Protein AF-A0A0N4XLS6-F1 (afdb_monomer)

Sequence (59 aa):
GCFSGLEILLRYQGQYGKTIKEFKTFTESNKDFLKDIDQLAQKVEAFSSKFDIPGNDEF

Radius of gyration: 15.44 Å; Cα contacts (8 Å, |Δi|>4): 18; chains: 1; bounding box: 40×26×31 Å

Secondary structure (DSSP, 8-state):
---HHHHHHHHTTTSS-SSHHHHHHHHHH-HHHHHHHHHHHHHHHHHHTTS--TT----

Solvent-accessible surface area (backbone atoms only — not comparable to full-atom values): 3740 Å² total; per-residue (Å²): 137,90,51,68,70,57,53,54,52,59,72,50,61,80,79,42,59,98,45,71,68,43,38,49,53,40,67,75,64,39,66,67,60,44,50,57,49,48,59,50,46,55,54,49,48,67,56,51,73,74,53,83,69,89,90,62,77,83,127

Structure (mmCIF, N/CA/C/O backbone):
data_AF-A0A0N4XLS6-F1
#
_entry.id   AF-A0A0N4XLS6-F1
#
loop_
_atom_site.group_PDB
_atom_site.id
_atom_site.type_symbol
_atom_site.label_atom_id
_atom_site.label_alt_id
_atom_site.label_comp_id
_atom_site.label_asym_id
_atom_site.label_entity_id
_atom_site.label_seq_id
_atom_site.pdbx_PDB_ins_code
_atom_site.Cartn_x
_atom_site.Cartn_y
_atom_site.Cartn_z
_atom_site.occupancy
_atom_site.B_iso_or_equiv
_atom_site.auth_seq_id
_atom_site.auth_comp_id
_atom_site.auth_asym_id
_atom_site.auth_atom_id
_atom_site.pdbx_PDB_model_num
ATOM 1 N N . GLY A 1 1 ? 6.424 8.497 -13.858 1.00 46.25 1 GLY A N 1
ATOM 2 C CA . GLY A 1 1 ? 5.101 8.211 -13.276 1.00 46.25 1 GLY A CA 1
ATOM 3 C C . GLY A 1 1 ? 5.291 7.546 -11.935 1.00 46.25 1 GLY A C 1
ATOM 4 O O . GLY A 1 1 ? 5.303 6.329 -11.885 1.00 46.25 1 GLY A O 1
ATOM 5 N N . CYS A 1 2 ? 5.516 8.335 -10.881 1.00 49.09 2 CYS A N 1
ATOM 6 C CA . CYS A 1 2 ? 5.947 7.845 -9.562 1.00 49.09 2 CYS A CA 1
ATOM 7 C C . CYS A 1 2 ? 4.821 7.812 -8.511 1.00 49.09 2 CYS A C 1
ATOM 9 O O . CYS A 1 2 ? 5.104 7.640 -7.332 1.00 49.09 2 CYS A O 1
ATOM 11 N N . PHE A 1 3 ? 3.558 8.001 -8.908 1.00 63.22 3 PHE A N 1
ATOM 12 C CA . PHE A 1 3 ? 2.456 8.241 -7.966 1.00 63.22 3 PHE A CA 1
ATOM 13 C C . PHE A 1 3 ? 1.506 7.053 -7.762 1.00 63.22 3 PHE A C 1
ATOM 15 O O . PHE A 1 3 ? 0.682 7.109 -6.856 1.00 63.22 3 PHE A O 1
ATOM 22 N N . SER A 1 4 ? 1.667 5.947 -8.497 1.00 80.75 4 SER A N 1
ATOM 23 C CA . SER A 1 4 ? 0.702 4.835 -8.503 1.00 80.75 4 SER A CA 1
ATOM 24 C C . SER A 1 4 ? 0.436 4.235 -7.116 1.00 80.75 4 SER A C 1
ATOM 26 O O . SER A 1 4 ? -0.698 3.903 -6.796 1.00 80.75 4 SER A O 1
ATOM 28 N N . GLY A 1 5 ? 1.463 4.126 -6.263 1.00 85.12 5 GLY A N 1
ATOM 29 C CA . GLY A 1 5 ? 1.292 3.625 -4.892 1.00 85.12 5 GLY A CA 1
ATOM 30 C C . GLY A 1 5 ? 0.535 4.598 -3.983 1.00 85.12 5 GLY A C 1
ATOM 31 O O . GLY A 1 5 ? -0.287 4.176 -3.171 1.00 85.12 5 GLY A O 1
ATOM 32 N N . LEU A 1 6 ? 0.765 5.904 -4.152 1.00 88.62 6 LEU A N 1
ATOM 33 C CA . LEU A 1 6 ? 0.049 6.940 -3.409 1.00 88.62 6 LEU A CA 1
ATOM 34 C C . LEU A 1 6 ? -1.414 7.018 -3.860 1.00 88.62 6 LEU A C 1
ATOM 36 O O . LEU A 1 6 ? -2.300 7.148 -3.026 1.00 88.62 6 LEU A O 1
ATOM 40 N N . GLU A 1 7 ? -1.677 6.899 -5.162 1.00 90.56 7 GLU A N 1
ATOM 41 C CA . GLU A 1 7 ? -3.036 6.874 -5.711 1.00 90.56 7 GLU A CA 1
ATOM 42 C C . GLU A 1 7 ? -3.843 5.682 -5.187 1.00 90.56 7 GLU A C 1
ATOM 44 O O . GLU A 1 7 ? -4.995 5.856 -4.784 1.00 90.56 7 GLU A O 1
ATOM 49 N N . ILE A 1 8 ? -3.230 4.492 -5.112 1.00 91.06 8 ILE A N 1
ATOM 50 C CA . ILE A 1 8 ? -3.852 3.323 -4.478 1.00 91.06 8 ILE A CA 1
ATOM 51 C C . ILE A 1 8 ? -4.164 3.645 -3.015 1.00 91.06 8 ILE A C 1
ATOM 53 O O . ILE A 1 8 ? -5.305 3.501 -2.596 1.00 91.06 8 ILE A O 1
ATOM 57 N N . LEU A 1 9 ? -3.203 4.157 -2.244 1.00 89.38 9 LEU A N 1
ATOM 58 C CA . LEU A 1 9 ? -3.438 4.495 -0.838 1.00 89.38 9 LEU A CA 1
ATOM 59 C C . LEU A 1 9 ? -4.578 5.517 -0.655 1.00 89.38 9 LEU A C 1
ATOM 61 O O . LEU A 1 9 ? -5.445 5.325 0.197 1.00 89.38 9 LEU A O 1
ATOM 65 N N . LEU A 1 10 ? -4.612 6.567 -1.480 1.00 91.00 10 LEU A N 1
ATOM 66 C CA . LEU A 1 10 ? -5.647 7.604 -1.449 1.00 91.00 10 LEU A CA 1
ATOM 67 C C . LEU A 1 10 ? -7.042 7.051 -1.777 1.00 91.00 10 LEU A C 1
ATOM 69 O O . LEU A 1 10 ? -8.023 7.492 -1.183 1.00 91.00 10 LEU A O 1
ATOM 73 N N . ARG A 1 11 ? -7.146 6.054 -2.664 1.00 92.06 11 ARG A N 1
ATOM 74 C CA . ARG A 1 11 ? -8.416 5.388 -3.004 1.00 92.06 11 ARG A CA 1
ATOM 75 C C . ARG A 1 11 ? -9.053 4.675 -1.811 1.00 92.06 11 ARG A C 1
ATOM 77 O O . ARG A 1 11 ? -10.278 4.633 -1.703 1.00 92.06 11 ARG A O 1
ATOM 84 N N . TYR A 1 12 ? -8.232 4.119 -0.924 1.00 91.94 12 TYR A N 1
ATOM 85 C CA . TYR A 1 12 ? -8.691 3.427 0.282 1.00 91.94 12 TYR A CA 1
ATOM 86 C C . TYR A 1 12 ? -8.626 4.306 1.539 1.00 91.94 12 TYR A C 1
ATOM 88 O O . TYR A 1 12 ? -8.905 3.837 2.646 1.00 91.94 12 TYR A O 1
ATOM 96 N N . GLN A 1 13 ? -8.295 5.590 1.387 1.00 86.81 13 GLN A N 1
ATOM 97 C CA . GLN A 1 13 ? -8.270 6.537 2.490 1.00 86.81 13 GLN A CA 1
ATOM 98 C C . GLN A 1 13 ? -9.649 6.598 3.163 1.00 86.81 13 GLN A C 1
ATOM 100 O O . GLN A 1 13 ? -10.673 6.786 2.511 1.00 86.81 13 GLN A O 1
ATOM 105 N N . GLY A 1 14 ? -9.674 6.437 4.486 1.00 86.81 14 GLY A N 1
ATOM 106 C CA . GLY A 1 14 ? -10.911 6.407 5.270 1.00 86.81 14 GLY A CA 1
ATOM 107 C C . GLY A 1 14 ? -11.526 5.015 5.452 1.00 86.81 14 GLY A C 1
ATOM 108 O O . GLY A 1 14 ? -12.467 4.887 6.228 1.00 86.81 14 GLY A O 1
ATOM 109 N N . GLN A 1 15 ? -10.982 3.971 4.814 1.00 89.38 15 GLN A N 1
ATOM 110 C CA . GLN A 1 15 ? -11.348 2.572 5.098 1.00 89.38 15 GLN A CA 1
ATOM 111 C C . GLN A 1 15 ? -10.551 1.961 6.262 1.00 89.38 15 GLN A C 1
ATOM 113 O O . GLN A 1 15 ? -10.848 0.858 6.715 1.00 89.38 15 GLN A O 1
ATOM 118 N N . TYR A 1 16 ? -9.540 2.677 6.749 1.00 88.62 16 TYR A N 1
ATOM 119 C CA . TYR A 1 16 ? -8.722 2.311 7.897 1.00 88.62 16 TYR A CA 1
ATOM 120 C C . TYR A 1 16 ? -8.753 3.427 8.947 1.00 88.62 16 TYR A C 1
ATOM 122 O O . TYR A 1 16 ? -8.993 4.595 8.630 1.00 88.62 16 TYR A O 1
ATOM 130 N N . GLY A 1 17 ? -8.540 3.059 10.211 1.00 85.38 17 GLY A N 1
ATOM 131 C CA . GLY A 1 17 ? -8.546 4.003 11.327 1.00 85.38 17 GLY A CA 1
ATOM 132 C C . GLY A 1 17 ? -7.312 4.908 11.378 1.00 85.38 17 GLY A C 1
ATOM 133 O O . GLY A 1 17 ? -6.414 4.840 10.543 1.00 85.38 17 GLY A O 1
ATOM 134 N N . LYS A 1 18 ? -7.258 5.797 12.374 1.00 88.88 18 LYS A N 1
ATOM 135 C CA . LYS A 1 18 ? -6.211 6.835 12.463 1.00 88.88 18 LYS A CA 1
ATOM 136 C C . LYS A 1 1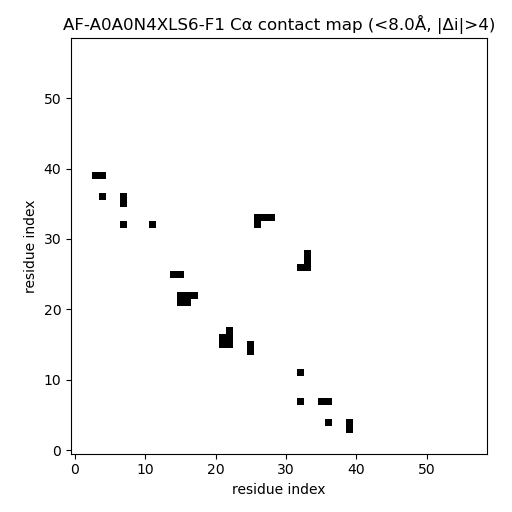8 ? -4.864 6.300 12.948 1.00 88.88 18 LYS A C 1
ATOM 138 O O . LYS A 1 18 ? -3.867 7.016 12.876 1.00 88.88 18 LYS A O 1
ATOM 143 N N . THR A 1 19 ? -4.826 5.085 13.492 1.00 93.44 19 THR A N 1
ATOM 144 C CA . THR A 1 19 ? -3.601 4.516 14.055 1.00 93.44 19 THR A CA 1
ATOM 145 C C . THR A 1 19 ? -2.852 3.650 13.045 1.00 93.44 19 THR A C 1
ATOM 147 O O . THR A 1 19 ? -3.441 2.981 12.198 1.00 93.44 19 THR A O 1
ATOM 150 N N . ILE A 1 20 ? -1.526 3.585 13.197 1.00 89.75 20 ILE A N 1
ATOM 151 C CA . ILE A 1 20 ? -0.665 2.703 12.391 1.00 89.75 20 ILE A CA 1
ATOM 152 C C . ILE A 1 20 ? -1.072 1.230 12.553 1.00 89.75 20 ILE A C 1
ATOM 154 O O . ILE A 1 20 ? -0.963 0.459 11.608 1.00 89.75 20 ILE A O 1
ATOM 158 N N . LYS A 1 21 ? -1.570 0.833 13.734 1.00 93.12 21 LYS A N 1
ATOM 159 C CA . LYS A 1 21 ? -2.050 -0.535 13.978 1.00 93.12 21 LYS A CA 1
ATOM 160 C C . LYS A 1 21 ? -3.247 -0.871 13.093 1.00 93.12 21 LYS A C 1
ATOM 162 O O . LYS A 1 21 ? -3.236 -1.904 12.441 1.00 93.12 21 LYS A O 1
ATOM 167 N N . GLU A 1 22 ? -4.242 0.010 13.044 1.00 91.31 22 GLU A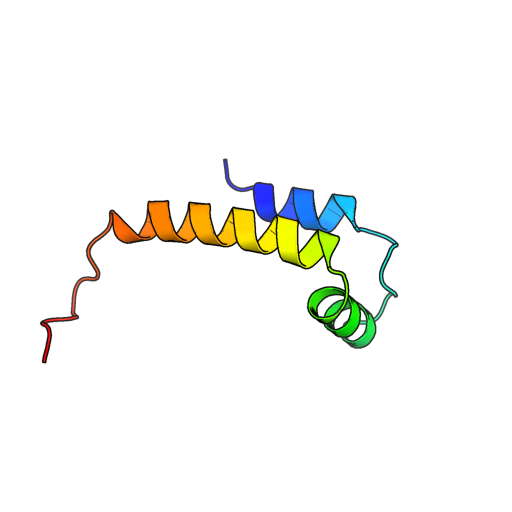 N 1
ATOM 168 C CA . GLU A 1 22 ? -5.425 -0.174 12.197 1.00 91.31 22 GLU A CA 1
ATOM 169 C C . GLU A 1 22 ? -5.066 -0.144 10.713 1.00 91.31 22 GLU A C 1
ATOM 171 O O . GLU A 1 22 ? -5.578 -0.954 9.944 1.00 91.31 22 GLU A O 1
ATOM 176 N N . PHE A 1 23 ? -4.148 0.745 10.323 1.00 92.38 23 PHE A N 1
ATOM 177 C CA . PHE A 1 23 ? -3.617 0.770 8.966 1.00 92.38 23 PHE A CA 1
ATOM 178 C C . PHE A 1 23 ? -2.930 -0.551 8.605 1.00 92.38 23 PHE A C 1
ATOM 180 O O . PHE A 1 23 ? -3.231 -1.126 7.564 1.00 92.38 23 PHE A O 1
ATOM 187 N N . LYS A 1 24 ? -2.073 -1.083 9.484 1.00 92.62 24 LYS A N 1
ATOM 188 C CA . LYS A 1 24 ? -1.404 -2.368 9.264 1.00 92.62 24 LYS A CA 1
ATOM 189 C C . LYS A 1 24 ? -2.425 -3.496 9.079 1.00 92.62 24 LYS A C 1
ATOM 191 O O . LYS A 1 24 ? -2.401 -4.167 8.050 1.00 92.62 24 LYS A O 1
ATOM 196 N N . THR A 1 25 ? -3.387 -3.615 9.996 1.00 94.12 25 THR A N 1
ATOM 197 C CA . THR A 1 25 ? -4.475 -4.598 9.891 1.00 94.12 25 THR A CA 1
ATOM 198 C C . THR A 1 25 ? -5.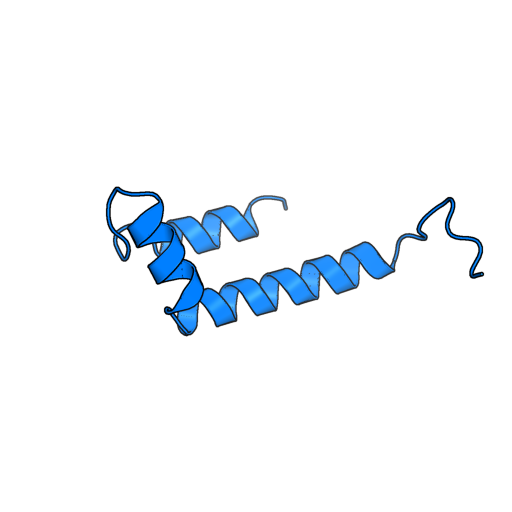235 -4.471 8.570 1.00 94.12 25 THR A C 1
ATOM 200 O O . THR A 1 25 ? -5.534 -5.479 7.931 1.00 94.12 25 THR A O 1
ATOM 203 N N . PHE A 1 26 ? -5.527 -3.242 8.132 1.00 93.50 26 PHE A N 1
ATOM 204 C CA . PHE A 1 26 ? -6.158 -2.979 6.841 1.00 93.50 26 PHE A CA 1
ATOM 205 C C . PHE A 1 26 ? -5.303 -3.496 5.678 1.00 93.50 26 PHE A C 1
ATOM 207 O O . PHE A 1 26 ? -5.819 -4.238 4.841 1.00 93.50 26 PHE A O 1
ATOM 214 N N . THR A 1 27 ? -4.006 -3.170 5.654 1.00 92.38 27 THR A N 1
ATOM 215 C CA . THR A 1 27 ? -3.097 -3.618 4.587 1.00 92.38 27 THR A CA 1
ATOM 216 C C . THR A 1 27 ? -2.930 -5.136 4.538 1.00 92.38 27 THR A C 1
ATOM 218 O O . THR A 1 27 ? -2.652 -5.671 3.473 1.00 92.38 27 THR A O 1
ATOM 221 N N . GLU A 1 28 ? -3.142 -5.837 5.655 1.00 93.06 28 GLU A N 1
ATOM 222 C CA . GLU A 1 28 ? -3.052 -7.301 5.747 1.00 93.06 28 GLU A CA 1
ATOM 223 C C . GLU A 1 28 ? -4.378 -8.011 5.417 1.00 93.06 28 GLU A C 1
ATOM 225 O O . GLU A 1 28 ? -4.375 -9.190 5.068 1.00 93.06 28 GLU A O 1
ATOM 230 N N . SER A 1 29 ? -5.519 -7.319 5.523 1.00 92.12 29 SER A N 1
ATOM 231 C CA . SER A 1 29 ? -6.847 -7.959 5.484 1.00 92.12 29 SER A CA 1
ATOM 232 C C . SER A 1 29 ? -7.718 -7.541 4.298 1.00 92.12 29 SER A C 1
ATOM 234 O O . SER A 1 29 ? -8.624 -8.284 3.910 1.00 92.12 29 SER A O 1
ATOM 236 N N . ASN A 1 30 ? -7.501 -6.355 3.721 1.00 94.31 30 ASN A N 1
ATOM 237 C CA . ASN A 1 30 ? -8.333 -5.856 2.631 1.00 94.31 30 ASN A CA 1
ATOM 238 C C . ASN A 1 30 ? -7.911 -6.487 1.292 1.00 94.31 30 ASN A C 1
ATOM 240 O O . ASN A 1 30 ? -6.862 -6.170 0.737 1.00 94.31 30 ASN A O 1
ATOM 244 N N . LYS A 1 31 ? -8.750 -7.392 0.772 1.00 94.00 31 LYS A N 1
ATOM 245 C CA . LYS A 1 31 ? -8.462 -8.171 -0.443 1.00 94.00 31 LYS A CA 1
ATOM 246 C C . LYS A 1 31 ? -8.345 -7.312 -1.703 1.00 94.00 31 LYS A C 1
ATOM 248 O O . LYS A 1 31 ? -7.519 -7.620 -2.556 1.00 94.00 31 LYS A O 1
ATOM 253 N N . ASP A 1 32 ? -9.150 -6.259 -1.824 1.00 93.44 32 ASP A N 1
ATOM 254 C CA . ASP A 1 32 ? -9.102 -5.348 -2.971 1.00 93.44 32 ASP A CA 1
ATOM 255 C C . ASP A 1 32 ? -7.824 -4.502 -2.950 1.00 93.44 32 ASP A C 1
ATOM 257 O O . ASP A 1 32 ? -7.127 -4.414 -3.959 1.00 93.44 32 ASP A O 1
ATOM 261 N N . PHE A 1 33 ? -7.446 -3.983 -1.779 1.00 93.56 33 PHE A N 1
ATOM 262 C CA . PHE A 1 33 ? -6.178 -3.280 -1.586 1.00 93.56 33 PHE A CA 1
ATOM 263 C C . PHE A 1 33 ? -4.977 -4.179 -1.899 1.00 93.56 33 PHE A C 1
ATOM 265 O O . PHE A 1 33 ? -4.086 -3.776 -2.645 1.00 93.56 33 PHE A O 1
ATOM 272 N N . LEU A 1 34 ? -4.967 -5.408 -1.372 1.00 93.56 34 LEU A N 1
ATOM 273 C CA . LEU A 1 34 ? -3.909 -6.384 -1.638 1.00 93.56 34 LEU A CA 1
ATOM 274 C C . LEU A 1 34 ? -3.792 -6.702 -3.130 1.00 93.56 34 LEU A C 1
ATOM 276 O O . LEU A 1 34 ? -2.683 -6.791 -3.645 1.00 93.56 34 LEU A O 1
ATOM 280 N N . LYS A 1 35 ? -4.919 -6.817 -3.837 1.00 94.56 35 LYS A N 1
ATOM 281 C CA . LYS A 1 35 ? -4.932 -7.030 -5.286 1.00 94.56 35 LYS A CA 1
ATOM 282 C C . LYS A 1 35 ? -4.343 -5.840 -6.049 1.00 94.56 35 LYS A C 1
ATOM 284 O O . LYS A 1 35 ? -3.514 -6.047 -6.928 1.00 94.56 35 LYS A O 1
ATOM 289 N N . ASP A 1 36 ? -4.752 -4.611 -5.727 1.00 93.00 36 ASP A N 1
ATOM 290 C CA . ASP A 1 36 ? -4.211 -3.398 -6.364 1.00 93.00 36 ASP A CA 1
ATOM 291 C C . ASP A 1 36 ? -2.692 -3.264 -6.115 1.00 93.00 36 ASP A C 1
ATOM 293 O O . ASP A 1 36 ? -1.934 -2.915 -7.025 1.00 93.00 36 ASP A O 1
ATOM 297 N N . ILE A 1 37 ? -2.230 -3.580 -4.898 1.00 92.75 37 ILE A N 1
ATOM 298 C CA . ILE A 1 37 ? -0.806 -3.556 -4.538 1.00 92.75 37 ILE A CA 1
ATOM 299 C C . ILE A 1 37 ? -0.012 -4.668 -5.223 1.00 92.75 37 ILE A C 1
ATOM 301 O O . ILE A 1 37 ? 1.087 -4.392 -5.698 1.00 92.75 37 ILE A O 1
ATOM 305 N N . ASP A 1 38 ? -0.553 -5.879 -5.347 1.00 93.81 38 ASP A N 1
ATOM 306 C CA . ASP A 1 38 ? 0.086 -6.980 -6.081 1.00 93.81 38 ASP A CA 1
ATOM 307 C C . ASP A 1 38 ? 0.303 -6.614 -7.558 1.00 93.81 38 ASP A C 1
ATOM 309 O O . ASP A 1 38 ? 1.404 -6.746 -8.093 1.00 93.81 38 ASP A O 1
ATOM 313 N N . GLN A 1 39 ? -0.699 -6.006 -8.200 1.00 93.44 39 GLN A N 1
ATOM 314 C CA . GLN A 1 39 ? -0.555 -5.522 -9.576 1.00 93.44 39 GLN A CA 1
ATOM 315 C C . GLN A 1 39 ? 0.509 -4.426 -9.714 1.00 93.44 39 GLN A C 1
ATOM 317 O O . GLN A 1 39 ? 1.157 -4.314 -10.760 1.00 93.44 39 GLN A O 1
ATOM 322 N N . LEU A 1 40 ? 0.675 -3.578 -8.695 1.00 93.25 40 LEU A N 1
ATOM 323 C CA . LEU A 1 40 ? 1.754 -2.596 -8.669 1.00 93.25 40 LEU A CA 1
ATOM 324 C C . LEU A 1 40 ? 3.114 -3.279 -8.475 1.00 93.25 40 LEU A C 1
ATOM 326 O O . LEU A 1 40 ? 4.051 -2.934 -9.194 1.00 93.25 40 LEU A O 1
ATOM 330 N N 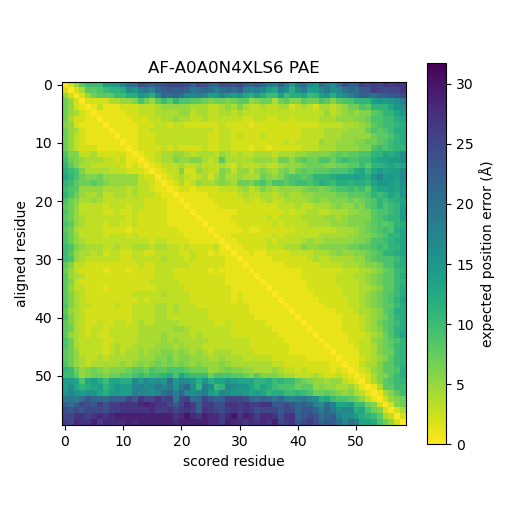. ALA A 1 41 ? 3.209 -4.251 -7.564 1.00 92.31 41 ALA A N 1
ATOM 331 C CA . ALA A 1 41 ? 4.422 -5.020 -7.302 1.00 92.31 41 ALA A CA 1
ATOM 332 C C . ALA A 1 41 ? 4.922 -5.705 -8.577 1.00 92.31 41 ALA A C 1
ATOM 334 O O . ALA A 1 41 ? 6.050 -5.449 -8.983 1.00 92.31 41 ALA A O 1
ATOM 335 N N . GLN A 1 42 ? 4.052 -6.408 -9.306 1.00 93.81 42 GLN A N 1
ATOM 336 C CA . GLN A 1 42 ? 4.404 -7.063 -10.571 1.00 93.81 42 GLN A CA 1
ATOM 337 C C . GLN A 1 42 ? 4.988 -6.093 -11.608 1.00 93.81 42 GLN A C 1
ATOM 339 O O . GLN A 1 42 ? 5.933 -6.423 -12.325 1.00 93.81 42 GLN A O 1
ATOM 344 N N . LYS A 1 43 ? 4.445 -4.870 -11.703 1.00 92.25 43 LYS A N 1
ATOM 345 C CA . LYS A 1 43 ? 4.974 -3.837 -12.612 1.00 92.25 43 LYS A CA 1
ATOM 346 C C . LYS A 1 43 ? 6.345 -3.342 -12.170 1.00 92.25 43 LYS A C 1
ATOM 348 O O . LYS A 1 43 ? 7.192 -3.084 -13.024 1.00 92.25 43 LYS A O 1
ATOM 353 N N . VAL A 1 44 ? 6.544 -3.177 -10.863 1.00 91.12 44 VAL A N 1
ATOM 354 C CA . VAL A 1 44 ? 7.828 -2.767 -10.288 1.00 91.12 44 VAL A CA 1
ATOM 355 C C . VAL A 1 44 ? 8.860 -3.871 -10.478 1.00 91.12 44 VAL A C 1
ATOM 357 O O . VAL A 1 44 ? 9.949 -3.575 -10.946 1.00 91.12 44 VAL A O 1
ATOM 360 N N . GLU A 1 45 ? 8.521 -5.128 -10.211 1.00 90.50 45 GLU A N 1
ATOM 361 C CA . GLU A 1 45 ? 9.394 -6.281 -10.444 1.00 90.50 45 GLU A CA 1
ATOM 362 C C . GLU A 1 45 ? 9.774 -6.392 -11.921 1.00 90.50 45 GLU A C 1
ATOM 364 O O . GLU A 1 45 ? 10.955 -6.373 -12.247 1.00 90.50 45 GLU A O 1
ATOM 369 N N . ALA A 1 46 ? 8.802 -6.369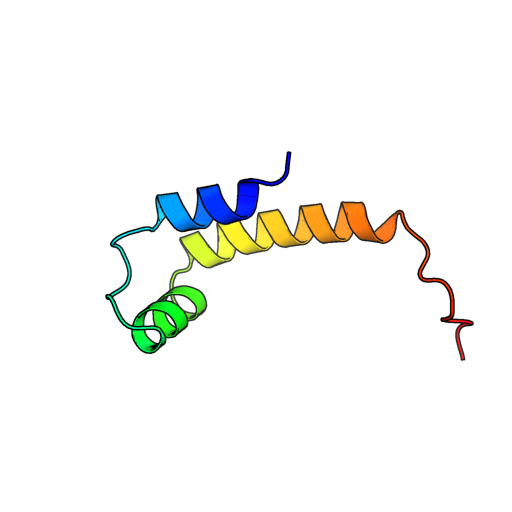 -12.839 1.00 91.38 46 ALA A N 1
ATOM 370 C CA . ALA A 1 46 ? 9.069 -6.420 -14.278 1.00 91.38 46 ALA A CA 1
ATOM 371 C C . ALA A 1 46 ? 9.902 -5.230 -14.794 1.00 91.38 46 ALA A C 1
ATOM 373 O O . ALA A 1 46 ? 10.575 -5.336 -15.823 1.00 91.38 46 ALA A O 1
ATOM 374 N N . PHE A 1 47 ? 9.837 -4.078 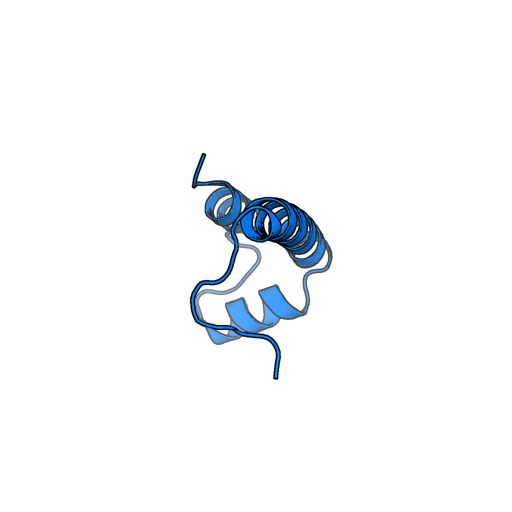-14.123 1.00 90.38 47 PHE A N 1
ATOM 3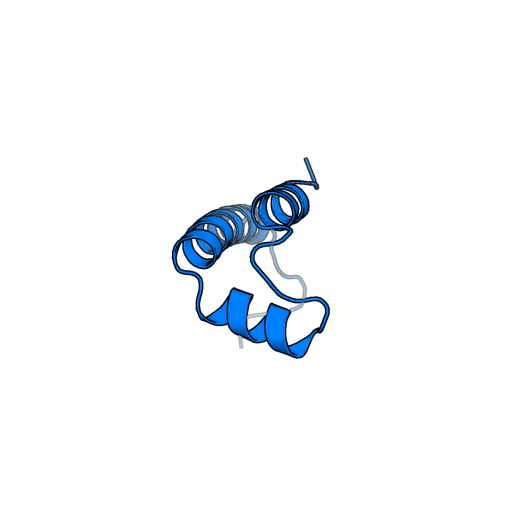75 C CA . PHE A 1 47 ? 10.705 -2.940 -14.407 1.00 90.38 47 PHE A CA 1
ATOM 376 C C . PHE A 1 47 ? 12.114 -3.164 -13.849 1.00 90.38 47 PHE A C 1
ATOM 378 O O . PHE A 1 47 ? 13.084 -3.007 -14.586 1.00 90.38 47 PHE A O 1
ATOM 385 N N . SER A 1 48 ? 12.220 -3.556 -12.580 1.00 88.88 48 SER A N 1
ATOM 386 C CA . SER A 1 48 ? 13.479 -3.744 -11.860 1.00 88.88 48 SER A CA 1
ATOM 387 C C . SER A 1 48 ? 14.306 -4.902 -12.414 1.00 88.88 48 SER A C 1
ATOM 389 O O . SER A 1 48 ? 15.514 -4.757 -12.528 1.00 88.88 48 SER A O 1
ATOM 391 N N . SER A 1 49 ? 13.683 -5.997 -12.864 1.00 88.19 49 SER A N 1
ATOM 392 C CA . SER A 1 49 ? 14.373 -7.137 -13.494 1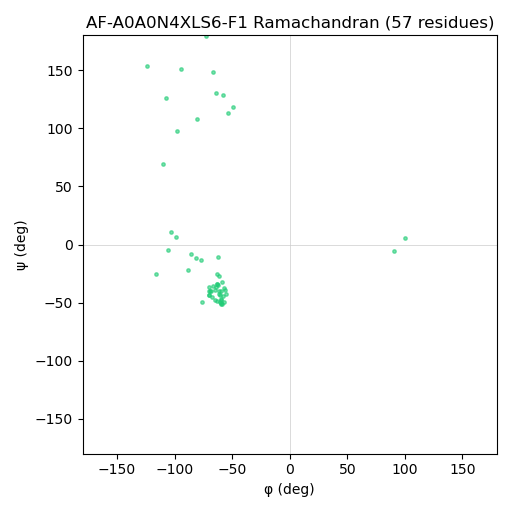.00 88.19 49 SER A CA 1
ATOM 393 C C . SER A 1 49 ? 15.103 -6.787 -14.796 1.00 88.19 49 SER A C 1
ATOM 395 O O . SER A 1 49 ? 15.847 -7.610 -15.316 1.00 88.19 49 SER A O 1
ATOM 397 N N . LYS A 1 50 ? 14.889 -5.590 -15.358 1.00 90.50 50 LYS A N 1
ATOM 398 C CA . LYS A 1 50 ? 15.637 -5.099 -16.528 1.00 90.50 50 LYS A CA 1
ATOM 399 C C . LYS A 1 50 ? 16.999 -4.519 -16.162 1.00 90.50 50 LYS A C 1
ATO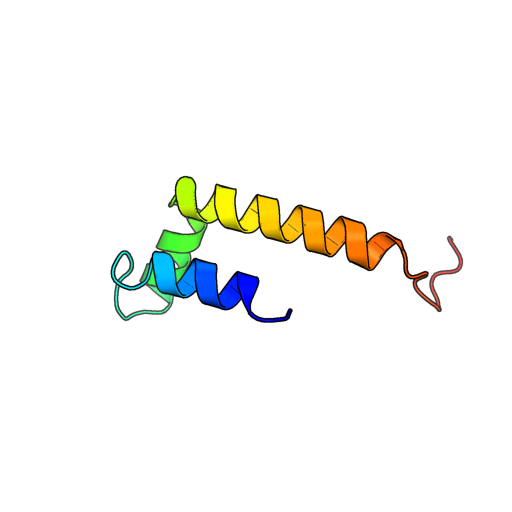M 401 O O . LYS A 1 50 ? 17.781 -4.214 -17.060 1.00 90.50 50 LYS A O 1
ATOM 406 N N . PHE A 1 51 ? 17.245 -4.302 -14.876 1.00 86.75 51 PHE A N 1
ATOM 407 C CA . PHE A 1 51 ? 18.487 -3.763 -14.362 1.00 86.75 51 PHE A CA 1
ATOM 408 C C . PHE A 1 51 ? 19.240 -4.889 -13.672 1.00 86.75 51 PHE A C 1
ATOM 410 O O . PHE A 1 51 ? 18.701 -5.569 -12.800 1.00 86.75 51 PHE A O 1
ATOM 417 N N . ASP A 1 52 ? 20.482 -5.081 -14.093 1.00 81.25 52 ASP A N 1
ATOM 418 C CA . ASP A 1 52 ? 21.395 -6.003 -13.438 1.00 81.25 52 ASP A CA 1
ATOM 419 C C . ASP A 1 52 ? 21.733 -5.484 -12.032 1.00 81.25 52 ASP A C 1
ATOM 421 O O . ASP A 1 52 ? 21.739 -4.268 -11.802 1.00 81.25 52 ASP A O 1
ATOM 425 N N . ILE A 1 53 ? 21.985 -6.387 -11.085 1.00 80.06 53 ILE A N 1
ATOM 426 C CA . ILE A 1 53 ? 22.334 -6.019 -9.711 1.00 80.06 53 ILE A CA 1
ATOM 427 C C . ILE A 1 53 ? 23.863 -6.087 -9.593 1.00 80.06 53 ILE A C 1
ATOM 429 O O . ILE A 1 53 ? 24.408 -7.171 -9.374 1.00 80.06 53 ILE A O 1
ATOM 433 N N . PRO A 1 54 ? 24.584 -4.954 -9.717 1.00 76.88 54 PRO A N 1
ATOM 434 C CA . PRO A 1 54 ? 26.038 -4.966 -9.641 1.00 76.88 54 PRO A CA 1
ATOM 435 C C . PRO A 1 54 ? 26.497 -5.418 -8.250 1.00 76.88 54 PRO A C 1
ATOM 437 O O . PRO A 1 54 ? 26.052 -4.880 -7.235 1.00 76.88 54 PRO A O 1
ATOM 440 N N . GLY A 1 55 ? 27.421 -6.381 -8.210 1.00 70.50 55 GLY A N 1
ATOM 441 C CA . GLY A 1 55 ? 27.982 -6.932 -6.971 1.00 70.50 55 GLY A CA 1
ATOM 442 C C . GLY A 1 55 ? 27.387 -8.269 -6.525 1.00 70.50 55 GLY A C 1
ATOM 443 O O . GLY A 1 55 ? 27.759 -8.750 -5.458 1.00 70.50 55 GLY A O 1
ATOM 444 N N . ASN A 1 56 ? 26.510 -8.878 -7.324 1.00 62.56 56 ASN A N 1
ATOM 445 C CA . ASN A 1 56 ? 26.084 -10.261 -7.139 1.00 62.56 56 ASN A CA 1
ATOM 446 C C . ASN A 1 56 ? 26.650 -11.134 -8.271 1.00 62.56 56 ASN A C 1
ATOM 448 O O . ASN A 1 56 ? 25.901 -11.601 -9.125 1.00 62.56 56 ASN A O 1
ATOM 452 N N . ASP A 1 57 ? 27.975 -11.335 -8.279 1.00 61.06 57 ASP A N 1
ATOM 453 C CA . ASP A 1 57 ? 28.548 -12.544 -8.881 1.00 61.06 57 ASP A CA 1
ATOM 454 C C . ASP A 1 57 ? 27.835 -13.722 -8.205 1.00 61.06 57 ASP A C 1
ATOM 456 O O . ASP A 1 57 ? 27.916 -13.880 -6.984 1.00 61.06 57 ASP A O 1
ATOM 460 N N . GLU A 1 58 ? 27.032 -14.461 -8.972 1.00 62.84 58 GLU A N 1
ATOM 461 C CA . GLU A 1 58 ? 26.364 -15.673 -8.503 1.00 62.84 58 GLU A CA 1
ATOM 462 C C . GLU A 1 58 ? 27.409 -16.573 -7.817 1.00 62.84 58 GLU A C 1
ATOM 464 O O . GLU A 1 58 ? 28.405 -16.945 -8.438 1.00 62.84 58 GLU A O 1
ATOM 469 N N . PHE A 1 59 ? 27.222 -16.853 -6.522 1.00 58.88 59 PHE A N 1
ATOM 470 C CA . PHE A 1 59 ? 28.058 -17.800 -5.775 1.00 58.88 59 PHE A CA 1
ATOM 471 C C . PHE A 1 59 ? 27.906 -19.224 -6.313 1.00 58.88 59 PHE A C 1
ATOM 473 O O . PHE A 1 59 ? 26.752 -19.630 -6.586 1.00 58.88 59 PHE A O 1
#

Foldseek 3Di:
DPCQLVVLVVVCPPVFDPDPVRVVVCCVPPPVSVVSVVVVVVVVCVVCVVDDDPPCPPD

pLDDT: mean 86.14, std 11.57, range [46.25, 94.56]

Mean predicted aligned error: 6.61 Å

Organism: Nippostrongylus brasiliensis (NCBI:txid27835)